Protein AF-A0A852UVC8-F1 (afdb_monomer)

Secondary structure (DSSP, 8-state):
----------HHHHHHHHHHHSTTEEEEEETTTTEEEEEESS--SS---EEESSHHHHHHHHHHHHHHHHHHTTS---

Solvent-accessible surface area (backbone atoms only — not comparable to full-atom values): 4729 Å² total; per-residue (Å²): 133,85,80,76,70,80,80,63,85,48,60,59,58,43,21,51,54,51,27,74,75,36,85,59,43,51,46,41,54,36,82,92,75,58,27,37,39,38,37,55,70,81,50,88,73,86,59,69,67,49,73,24,73,43,72,70,58,38,53,51,54,52,52,52,51,56,50,51,53,59,49,60,73,65,56,75,86,125

pLDDT: mean 87.31, std 15.04, range [39.69, 98.0]

Sequence (78 aa):
MTSEAPRSTDPDDLARALQASRPGWVVLWRPWARSFWAFPCWITDDPRPVEARRAGDLLSLMAETEAADAAHRREPVG

Foldseek 3Di:
DPPPPPPDPDVQVLQVVLPVVDPQKRWGQDPVVCKIKIWGRPDPPPTDIDIDNDSVVNVVVVVVVVVVVVVVVPPDPD

Mean predicted aligned error: 6.59 Å

Organism: NCBI:txid1260955

Structure (mmCIF, N/CA/C/O backbone):
data_AF-A0A852UVC8-F1
#
_entry.id   AF-A0A852UVC8-F1
#
loop_
_atom_site.group_PDB
_atom_site.id
_atom_site.type_symbol
_atom_site.label_atom_id
_atom_site.label_alt_id
_atom_site.label_comp_id
_atom_site.label_asym_id
_atom_site.label_entity_id
_atom_site.label_seq_id
_atom_site.pdbx_PDB_ins_code
_atom_site.Cartn_x
_atom_site.Cartn_y
_atom_site.Cartn_z
_atom_site.occupancy
_atom_site.B_iso_or_equiv
_atom_site.auth_seq_id
_atom_site.auth_comp_id
_atom_site.auth_asym_id
_atom_site.auth_atom_id
_atom_site.pdbx_PDB_model_num
ATOM 1 N N . MET A 1 1 ? 7.719 23.792 -21.578 1.00 39.69 1 MET A N 1
ATOM 2 C CA . MET A 1 1 ? 8.332 22.456 -21.725 1.00 39.69 1 MET A CA 1
ATOM 3 C C . MET A 1 1 ? 7.556 21.498 -20.845 1.00 39.69 1 MET A C 1
ATOM 5 O O . MET A 1 1 ? 7.690 21.552 -19.631 1.00 39.69 1 MET A O 1
ATOM 9 N N . THR A 1 2 ? 6.659 20.718 -21.436 1.00 43.66 2 THR A N 1
ATOM 10 C CA . THR A 1 2 ? 5.882 19.693 -20.733 1.00 43.66 2 THR A CA 1
ATOM 11 C C . THR A 1 2 ? 6.827 18.525 -20.478 1.00 43.66 2 THR A C 1
ATOM 13 O O . THR A 1 2 ? 7.229 17.848 -21.419 1.00 43.66 2 THR A O 1
ATOM 16 N N . SER A 1 3 ? 7.268 18.354 -19.232 1.00 44.16 3 SER A N 1
ATOM 17 C CA . SER A 1 3 ? 8.087 17.206 -18.842 1.00 44.16 3 SER A CA 1
ATOM 18 C C . SER A 1 3 ? 7.166 15.987 -18.801 1.00 44.16 3 SER A C 1
ATOM 20 O O . SER A 1 3 ? 6.519 15.720 -17.790 1.00 44.16 3 SER A O 1
ATOM 22 N N . GLU A 1 4 ? 7.002 15.308 -19.937 1.00 49.25 4 GLU A N 1
ATOM 23 C CA . GLU A 1 4 ? 6.341 14.007 -19.973 1.00 49.25 4 GLU A CA 1
ATOM 24 C C . GLU A 1 4 ? 7.312 13.015 -19.330 1.00 49.25 4 GLU A C 1
ATOM 26 O O . GLU A 1 4 ? 8.269 12.561 -19.956 1.00 49.25 4 GLU A O 1
ATOM 31 N N . ALA A 1 5 ? 7.126 12.759 -18.032 1.00 53.59 5 ALA A N 1
ATOM 32 C CA . ALA A 1 5 ? 7.852 11.702 -17.347 1.00 53.59 5 ALA A CA 1
ATOM 33 C C . ALA A 1 5 ? 7.658 10.400 -18.144 1.00 53.59 5 ALA A C 1
ATOM 35 O O . ALA A 1 5 ? 6.520 10.113 -18.541 1.00 53.59 5 ALA A O 1
ATOM 36 N N . PRO A 1 6 ? 8.718 9.612 -18.403 1.00 51.56 6 PRO A N 1
ATOM 37 C CA . PRO A 1 6 ? 8.542 8.326 -19.052 1.00 51.56 6 PRO A CA 1
ATOM 38 C C . PRO A 1 6 ? 7.554 7.528 -18.203 1.00 51.56 6 PRO A C 1
ATOM 40 O O . PRO A 1 6 ? 7.783 7.314 -17.012 1.00 51.56 6 PRO A O 1
ATOM 43 N N . ARG A 1 7 ? 6.421 7.134 -18.797 1.00 62.69 7 ARG A N 1
ATOM 44 C CA . ARG A 1 7 ? 5.493 6.190 -18.170 1.00 62.69 7 ARG A CA 1
ATOM 45 C C . ARG A 1 7 ? 6.251 4.866 -18.071 1.00 62.69 7 ARG A C 1
ATOM 47 O O . ARG A 1 7 ? 6.230 4.082 -19.019 1.00 62.69 7 ARG A O 1
ATOM 54 N N . SER A 1 8 ? 7.014 4.679 -16.989 1.00 64.62 8 SER A N 1
ATOM 55 C CA . SER A 1 8 ? 7.812 3.469 -16.798 1.00 64.62 8 SER A CA 1
ATOM 56 C C . SER A 1 8 ? 6.864 2.280 -16.864 1.00 64.62 8 SER A C 1
ATOM 58 O O . SER A 1 8 ? 5.836 2.243 -16.188 1.00 64.62 8 SER A O 1
ATOM 60 N N . THR A 1 9 ? 7.161 1.361 -17.777 1.00 75.69 9 THR A N 1
ATOM 61 C CA . THR A 1 9 ? 6.375 0.136 -17.971 1.00 75.69 9 THR A CA 1
ATOM 62 C C . THR A 1 9 ? 6.843 -0.964 -17.015 1.00 75.69 9 THR A C 1
ATOM 64 O O . THR A 1 9 ? 6.217 -2.019 -16.938 1.00 75.69 9 THR A O 1
ATOM 67 N N . ASP A 1 10 ? 7.935 -0.714 -16.287 1.00 91.31 10 ASP A N 1
ATOM 68 C CA . ASP A 1 10 ? 8.470 -1.613 -15.281 1.00 91.31 10 ASP A CA 1
ATOM 69 C C . ASP A 1 10 ? 7.573 -1.605 -14.022 1.00 91.31 10 ASP A C 1
ATOM 71 O O . ASP A 1 10 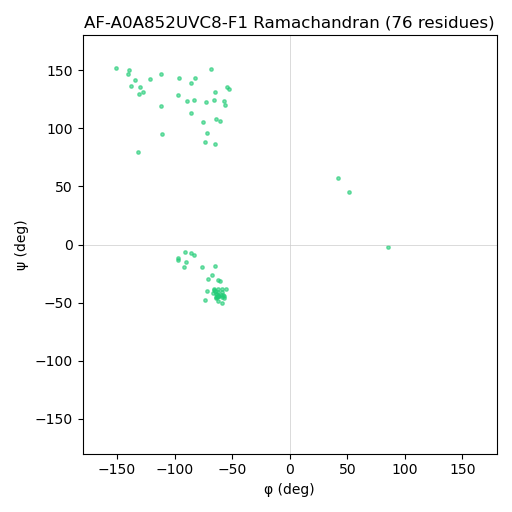? 7.315 -0.539 -13.447 1.00 91.31 10 ASP A O 1
ATOM 75 N N . PRO A 1 11 ? 7.051 -2.768 -13.590 1.00 92.69 11 PRO A N 1
ATOM 76 C CA . PRO A 1 11 ? 6.181 -2.843 -12.422 1.00 92.69 11 PRO A CA 1
ATOM 77 C C . PRO A 1 11 ? 6.845 -2.408 -11.109 1.00 92.69 11 PRO A C 1
ATOM 79 O O . PRO A 1 11 ? 6.153 -1.872 -10.244 1.00 92.69 11 PRO A O 1
ATOM 82 N N . ASP A 1 12 ? 8.154 -2.596 -10.939 1.00 94.62 12 ASP A N 1
ATOM 83 C CA . ASP A 1 12 ? 8.870 -2.172 -9.734 1.00 94.62 12 ASP A CA 1
ATOM 84 C C . ASP A 1 12 ? 9.007 -0.645 -9.681 1.00 94.62 12 ASP A C 1
ATOM 86 O O . ASP A 1 12 ? 8.800 -0.031 -8.630 1.00 94.62 12 ASP A O 1
ATOM 90 N N . ASP A 1 13 ? 9.274 0.002 -10.816 1.00 94.88 13 ASP A N 1
ATOM 91 C CA . ASP A 1 13 ? 9.261 1.467 -10.899 1.00 94.88 13 ASP A CA 1
ATOM 92 C C . ASP A 1 13 ? 7.871 2.049 -10.656 1.00 94.88 13 ASP A C 1
ATOM 94 O O . ASP A 1 13 ? 7.731 3.059 -9.960 1.00 94.88 13 ASP A O 1
ATOM 98 N N . LEU A 1 14 ? 6.831 1.399 -11.183 1.00 94.38 14 LEU A N 1
ATOM 99 C CA . LEU A 1 14 ? 5.456 1.811 -10.937 1.00 94.38 14 LEU A CA 1
ATOM 100 C C . LEU A 1 14 ? 5.092 1.662 -9.454 1.00 94.38 14 LEU A C 1
ATOM 102 O O . LEU A 1 14 ? 4.511 2.582 -8.884 1.00 94.38 14 LEU A O 1
ATOM 106 N N . ALA A 1 15 ? 5.487 0.565 -8.802 1.00 95.69 15 ALA A N 1
ATOM 107 C CA . ALA A 1 15 ? 5.304 0.383 -7.362 1.00 95.69 15 ALA A CA 1
ATOM 108 C C . ALA A 1 15 ? 6.014 1.483 -6.550 1.00 95.69 15 ALA A C 1
ATOM 110 O O . ALA A 1 15 ? 5.413 2.065 -5.645 1.00 95.69 15 ALA A O 1
ATOM 111 N N . ARG A 1 16 ? 7.254 1.843 -6.916 1.00 94.75 16 ARG A N 1
ATOM 112 C CA . ARG A 1 16 ? 7.996 2.953 -6.289 1.00 94.75 16 ARG A CA 1
ATOM 113 C C . ARG A 1 16 ? 7.306 4.303 -6.478 1.00 94.75 16 ARG A C 1
ATOM 115 O O . ARG A 1 16 ? 7.199 5.069 -5.521 1.00 94.75 16 ARG A O 1
ATOM 122 N N . ALA A 1 17 ? 6.819 4.594 -7.684 1.00 93.94 17 ALA A N 1
ATOM 123 C CA . ALA A 1 17 ? 6.091 5.827 -7.972 1.00 93.94 17 ALA A CA 1
ATOM 124 C C . ALA A 1 17 ? 4.781 5.914 -7.172 1.00 93.94 17 ALA A C 1
ATOM 126 O O . ALA A 1 17 ? 4.473 6.959 -6.595 1.00 93.94 17 ALA A O 1
ATOM 127 N N . LEU A 1 18 ? 4.043 4.802 -7.076 1.00 93.31 18 LEU A N 1
ATOM 128 C CA . LEU A 1 18 ? 2.841 4.699 -6.251 1.00 93.31 18 LEU A CA 1
ATOM 129 C C . LEU A 1 18 ? 3.152 4.986 -4.782 1.00 93.31 18 LEU A C 1
ATOM 131 O O . LEU A 1 18 ? 2.508 5.857 -4.197 1.00 93.31 18 LEU A O 1
ATOM 135 N N . GLN A 1 19 ? 4.170 4.327 -4.217 1.00 95.38 19 GLN A N 1
ATOM 136 C CA . GLN A 1 19 ? 4.594 4.547 -2.834 1.00 95.38 19 GLN A CA 1
ATOM 137 C C . GLN A 1 19 ? 4.956 6.014 -2.574 1.00 95.38 19 GLN A C 1
ATOM 139 O O . GLN A 1 19 ? 4.495 6.605 -1.601 1.00 95.38 19 GLN A O 1
ATOM 144 N N . ALA A 1 20 ? 5.736 6.631 -3.466 1.00 94.50 20 ALA A N 1
ATOM 145 C CA . ALA A 1 20 ? 6.138 8.031 -3.332 1.00 94.50 20 ALA A CA 1
ATOM 146 C C . ALA A 1 20 ? 4.939 8.999 -3.327 1.00 94.50 20 ALA A C 1
ATOM 148 O O . ALA A 1 20 ? 4.982 10.031 -2.662 1.00 94.50 20 ALA A O 1
ATOM 149 N N . SER A 1 21 ? 3.861 8.661 -4.041 1.00 93.00 21 SER A N 1
ATOM 150 C CA . SER A 1 21 ? 2.634 9.467 -4.096 1.00 93.00 21 SER A CA 1
ATOM 151 C C . SER A 1 21 ? 1.661 9.230 -2.933 1.00 93.00 21 SER A C 1
ATOM 153 O O . SER A 1 21 ? 0.680 9.963 -2.804 1.00 93.00 21 SER A O 1
ATOM 155 N N . ARG A 1 22 ? 1.901 8.213 -2.094 1.00 92.44 22 ARG A N 1
ATOM 156 C CA . ARG A 1 22 ? 0.977 7.746 -1.050 1.00 92.44 22 ARG A CA 1
ATOM 157 C C . ARG A 1 22 ? 1.704 7.583 0.294 1.00 92.44 22 ARG A C 1
ATOM 159 O O . ARG A 1 22 ? 2.064 6.466 0.668 1.00 92.44 22 ARG A O 1
ATOM 166 N N . PRO A 1 23 ? 1.933 8.685 1.035 1.00 92.12 23 PRO A N 1
ATOM 167 C CA . PRO A 1 23 ? 2.608 8.642 2.328 1.00 92.12 23 PRO A CA 1
ATOM 168 C C . PRO A 1 23 ? 1.931 7.675 3.298 1.00 92.12 23 PRO A C 1
ATOM 170 O O . PRO A 1 23 ? 0.713 7.689 3.429 1.00 92.12 23 PRO A O 1
ATOM 173 N N . GLY A 1 24 ? 2.736 6.867 3.989 1.00 94.06 24 GLY A N 1
ATOM 174 C CA . GLY A 1 24 ? 2.274 5.896 4.981 1.00 94.06 24 GLY A CA 1
ATOM 175 C C . GLY A 1 24 ? 1.848 4.539 4.408 1.00 94.06 24 GLY A C 1
ATOM 176 O O . GLY A 1 24 ? 1.511 3.651 5.182 1.00 94.06 24 GLY A O 1
ATOM 177 N N . TRP A 1 25 ? 1.891 4.355 3.090 1.00 97.31 25 TRP A N 1
ATOM 178 C CA . TRP A 1 25 ? 1.801 3.036 2.474 1.00 97.31 25 TRP A CA 1
ATOM 179 C C . TRP A 1 25 ? 3.193 2.485 2.177 1.00 97.31 25 TRP A C 1
ATOM 181 O O . TRP A 1 25 ? 4.079 3.214 1.732 1.00 97.31 25 TRP A O 1
ATOM 191 N N . VAL A 1 26 ? 3.360 1.176 2.343 1.00 96.75 26 VAL A N 1
ATOM 192 C CA . VAL A 1 26 ? 4.419 0.410 1.674 1.00 96.75 26 VAL A CA 1
ATOM 193 C C . VAL A 1 26 ? 3.807 -0.234 0.442 1.00 96.75 26 VAL A C 1
ATOM 195 O O . VAL A 1 26 ? 2.772 -0.887 0.559 1.00 96.75 26 VAL A O 1
ATOM 198 N N . VAL A 1 27 ? 4.429 -0.067 -0.726 1.00 97.69 27 VAL A N 1
ATOM 199 C CA . VAL A 1 27 ? 3.958 -0.644 -1.994 1.00 97.69 27 VAL A CA 1
ATOM 200 C C . VAL A 1 27 ? 5.089 -1.423 -2.646 1.00 97.69 27 VAL A C 1
ATOM 202 O O . VAL A 1 27 ? 6.202 -0.923 -2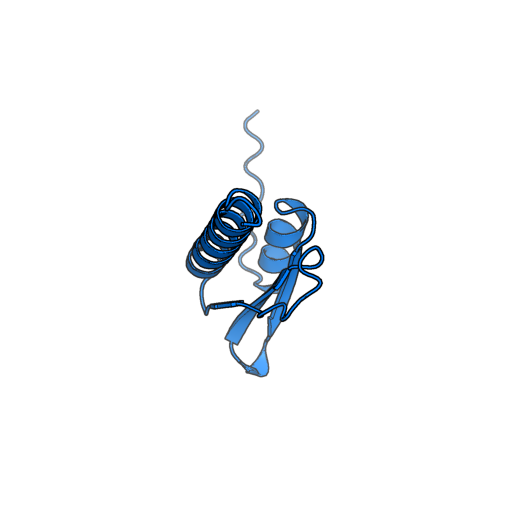.790 1.00 97.69 27 VAL A O 1
ATOM 205 N N . LEU A 1 28 ? 4.796 -2.650 -3.069 1.00 96.81 28 LEU A N 1
ATOM 206 C CA . LEU A 1 28 ? 5.759 -3.527 -3.724 1.00 96.81 28 LEU A CA 1
ATOM 207 C C . LEU A 1 28 ? 5.118 -4.309 -4.870 1.00 96.81 28 LEU A C 1
ATOM 209 O O . LEU A 1 28 ? 3.948 -4.694 -4.814 1.00 96.81 28 LEU A O 1
ATOM 213 N N . TRP A 1 29 ? 5.902 -4.564 -5.913 1.00 96.94 29 TRP A N 1
ATOM 214 C CA . TRP A 1 29 ? 5.558 -5.538 -6.939 1.00 96.94 29 TRP A CA 1
ATOM 215 C C . TRP A 1 29 ? 6.011 -6.934 -6.496 1.00 96.94 29 TRP A C 1
ATOM 217 O O . TRP A 1 29 ? 7.087 -7.101 -5.926 1.00 96.94 29 TRP A O 1
ATOM 227 N N . ARG A 1 30 ? 5.183 -7.954 -6.743 1.00 96.44 30 ARG A N 1
ATOM 228 C CA . ARG A 1 30 ? 5.485 -9.365 -6.458 1.00 96.44 30 ARG A CA 1
ATOM 229 C C . ARG A 1 30 ? 5.648 -10.115 -7.778 1.00 96.44 30 ARG A C 1
ATOM 231 O O . ARG A 1 30 ? 4.647 -10.601 -8.315 1.00 96.44 30 ARG A O 1
ATOM 238 N N . PRO A 1 31 ? 6.876 -10.289 -8.300 1.00 94.50 31 PRO A N 1
ATOM 239 C CA . PRO A 1 31 ? 7.093 -10.931 -9.596 1.00 94.50 31 PRO A CA 1
ATOM 240 C C . PRO A 1 31 ? 6.478 -12.333 -9.702 1.00 94.50 31 PRO A C 1
ATOM 242 O O . PRO A 1 31 ? 5.902 -12.679 -10.731 1.00 94.50 31 PRO A O 1
ATOM 245 N N . TRP A 1 32 ? 6.533 -13.119 -8.620 1.00 94.56 32 TRP A N 1
ATOM 246 C CA . TRP A 1 32 ? 6.001 -14.487 -8.582 1.00 94.56 32 TRP A CA 1
ATOM 247 C C . TRP A 1 32 ? 4.467 -14.558 -8.610 1.00 94.56 32 TRP A C 1
ATOM 249 O O . TRP A 1 32 ? 3.912 -15.526 -9.119 1.00 94.56 32 TRP A O 1
ATOM 259 N N . ALA A 1 33 ? 3.775 -13.546 -8.080 1.00 94.94 33 ALA A N 1
ATOM 260 C CA . ALA A 1 33 ? 2.310 -13.472 -8.072 1.00 94.94 33 ALA A CA 1
ATOM 261 C C . ALA A 1 33 ? 1.761 -12.624 -9.232 1.00 94.94 33 ALA A C 1
ATOM 263 O O . ALA A 1 33 ? 0.567 -12.673 -9.537 1.00 94.94 33 ALA A O 1
ATOM 264 N N . ARG A 1 34 ? 2.643 -11.870 -9.900 1.00 96.00 34 ARG A N 1
ATOM 265 C CA . ARG A 1 34 ? 2.311 -10.872 -10.921 1.00 96.00 34 ARG A CA 1
ATOM 266 C C . ARG A 1 34 ? 1.244 -9.893 -10.423 1.00 96.00 34 ARG A C 1
ATOM 268 O O . ARG A 1 34 ? 0.274 -9.601 -11.127 1.00 96.00 34 ARG A O 1
ATOM 275 N N . SER A 1 35 ? 1.427 -9.412 -9.199 1.00 97.56 35 SER A N 1
ATOM 276 C CA . SER A 1 35 ? 0.528 -8.477 -8.531 1.00 97.56 35 SER A CA 1
ATOM 277 C C . SER A 1 35 ? 1.297 -7.413 -7.758 1.00 97.56 35 SER A C 1
ATOM 279 O O . SER A 1 35 ? 2.407 -7.635 -7.271 1.00 97.56 35 SER A O 1
ATOM 281 N N . PHE A 1 36 ? 0.682 -6.242 -7.659 1.00 97.94 36 PHE A N 1
ATOM 282 C CA . PHE A 1 36 ? 1.063 -5.216 -6.710 1.00 97.94 36 PHE A CA 1
ATOM 283 C C . PHE A 1 36 ? 0.434 -5.526 -5.362 1.00 97.94 36 PHE A C 1
ATOM 285 O O . PHE A 1 36 ? -0.714 -5.965 -5.287 1.00 97.94 36 PHE A O 1
ATOM 292 N N . TRP A 1 37 ? 1.179 -5.243 -4.310 1.00 97.88 37 TRP A N 1
ATOM 293 C CA . TRP A 1 37 ? 0.764 -5.420 -2.933 1.00 97.88 37 TRP A CA 1
ATOM 294 C C . TRP A 1 37 ? 1.047 -4.129 -2.175 1.00 97.88 37 TRP A C 1
ATOM 296 O O . TRP A 1 37 ? 2.109 -3.528 -2.359 1.00 97.88 37 TRP A O 1
ATOM 306 N N . ALA A 1 38 ? 0.097 -3.692 -1.355 1.00 98.00 38 ALA A N 1
ATOM 307 C CA . ALA A 1 38 ? 0.223 -2.485 -0.558 1.00 98.00 38 ALA A CA 1
ATOM 308 C C . ALA A 1 38 ? -0.227 -2.724 0.884 1.00 98.00 38 ALA A C 1
ATOM 310 O O . ALA A 1 38 ? -1.204 -3.431 1.134 1.00 98.00 38 ALA A O 1
ATOM 311 N N . PHE A 1 39 ? 0.482 -2.112 1.829 1.00 96.50 39 PHE A N 1
ATOM 312 C CA . PHE A 1 39 ? 0.225 -2.243 3.260 1.00 96.50 39 PHE A CA 1
ATOM 313 C C . PHE A 1 39 ? 0.174 -0.874 3.947 1.00 96.50 39 PHE A C 1
ATOM 315 O O . PHE A 1 39 ? 1.105 -0.084 3.751 1.00 96.50 39 PHE A O 1
ATOM 322 N N . PRO A 1 40 ? -0.875 -0.582 4.739 1.00 96.06 40 PRO A N 1
ATOM 323 C CA . PRO A 1 40 ? -1.008 0.691 5.434 1.00 96.06 40 PRO A CA 1
ATOM 324 C C . PRO A 1 40 ? -0.211 0.669 6.744 1.00 96.06 40 PRO A C 1
ATOM 326 O O . PRO A 1 40 ? -0.422 -0.182 7.603 1.00 96.06 40 PRO A O 1
ATOM 329 N N . CYS A 1 41 ? 0.696 1.626 6.932 1.00 94.62 41 CYS A N 1
ATOM 330 C CA . CYS A 1 41 ? 1.580 1.677 8.101 1.00 94.62 41 CYS A CA 1
ATOM 331 C C . CYS A 1 41 ? 1.019 2.481 9.284 1.00 94.62 41 CYS A C 1
ATOM 333 O O . CYS A 1 41 ? 1.649 2.517 10.337 1.00 94.62 41 CYS A O 1
ATOM 335 N N . TRP A 1 42 ? -0.124 3.152 9.127 1.00 92.25 42 TRP A N 1
ATOM 336 C CA . TRP A 1 42 ? -0.764 3.934 10.195 1.00 92.25 42 TRP A CA 1
ATOM 337 C C . TRP A 1 42 ? -1.880 3.184 10.929 1.00 92.25 42 TRP A C 1
ATOM 339 O O . TRP A 1 42 ? -2.342 3.660 11.963 1.00 92.25 42 TRP A O 1
ATOM 349 N N . ILE A 1 43 ? -2.326 2.040 10.403 1.00 85.25 43 ILE A N 1
ATOM 350 C CA . ILE A 1 43 ? -3.348 1.207 11.040 1.00 85.25 43 ILE A CA 1
ATOM 351 C C . ILE A 1 43 ? -2.638 0.281 12.026 1.00 85.25 43 ILE A C 1
ATOM 353 O O . ILE A 1 43 ? -1.846 -0.573 11.632 1.00 85.25 43 ILE A O 1
ATOM 357 N N . THR A 1 44 ? -2.892 0.476 13.318 1.00 82.19 44 THR A N 1
ATOM 358 C CA . THR A 1 44 ? -2.260 -0.315 14.385 1.00 82.19 44 THR A CA 1
ATOM 359 C C . THR A 1 44 ? -3.073 -1.541 14.788 1.00 82.19 44 THR A C 1
ATOM 361 O O . THR A 1 44 ? -2.510 -2.455 15.383 1.00 82.19 44 THR A O 1
ATOM 364 N N . ASP A 1 45 ? -4.370 -1.564 14.474 1.00 81.75 45 ASP A N 1
ATOM 365 C CA . ASP A 1 45 ? -5.282 -2.672 14.770 1.00 81.75 45 ASP A CA 1
ATOM 366 C C . ASP A 1 45 ? -5.717 -3.352 13.461 1.00 81.75 45 ASP A C 1
ATOM 368 O O . ASP A 1 45 ? -6.247 -2.693 12.570 1.00 81.75 45 ASP A O 1
ATOM 372 N N . ASP A 1 46 ? -5.409 -4.644 13.324 1.00 82.56 46 ASP A N 1
ATOM 373 C CA . ASP A 1 46 ? -5.646 -5.485 12.134 1.00 82.56 46 ASP A CA 1
ATOM 374 C C . ASP A 1 46 ? -5.344 -4.807 10.769 1.00 82.56 46 ASP A C 1
ATOM 376 O O . ASP A 1 46 ? -6.225 -4.737 9.905 1.00 82.56 46 ASP A O 1
ATOM 380 N N . PRO A 1 47 ? -4.114 -4.301 10.509 1.00 85.12 47 PRO A N 1
ATOM 381 C CA . PRO A 1 47 ? -3.780 -3.722 9.210 1.00 85.12 47 PRO A CA 1
ATOM 382 C C . PRO A 1 47 ? -3.844 -4.787 8.112 1.00 85.12 47 PRO A C 1
ATOM 384 O O . PRO A 1 47 ? -2.975 -5.659 8.001 1.00 85.12 47 PRO A O 1
ATOM 387 N N . ARG A 1 48 ? -4.870 -4.704 7.260 1.00 90.19 48 ARG A N 1
ATOM 388 C CA . ARG A 1 48 ? -5.034 -5.630 6.138 1.00 90.19 48 ARG A CA 1
ATOM 389 C C . ARG A 1 48 ? -4.321 -5.110 4.897 1.00 90.19 48 ARG A C 1
ATOM 391 O O . ARG A 1 48 ? -4.629 -4.009 4.439 1.00 90.19 48 ARG A O 1
ATOM 398 N N . PRO A 1 49 ? -3.397 -5.889 4.313 1.00 94.44 49 PRO A N 1
ATOM 399 C CA . PRO A 1 49 ? -2.845 -5.533 3.024 1.00 94.44 49 PRO A CA 1
ATOM 400 C C . PRO A 1 49 ? -3.894 -5.659 1.923 1.00 94.44 49 PRO A C 1
ATOM 402 O O . PRO A 1 49 ? -4.772 -6.524 1.967 1.00 94.44 49 PRO A O 1
ATOM 405 N N . VAL A 1 50 ? -3.730 -4.840 0.892 1.00 96.94 50 VAL A N 1
ATOM 406 C CA . VAL A 1 50 ? -4.512 -4.906 -0.341 1.00 96.94 50 VAL A CA 1
ATOM 407 C C . VAL A 1 50 ? -3.622 -5.355 -1.495 1.00 96.94 50 VAL A C 1
ATOM 409 O O . VAL A 1 50 ? -2.425 -5.070 -1.535 1.00 96.94 50 VAL A O 1
ATOM 412 N N . GLU A 1 51 ? -4.199 -6.091 -2.440 1.00 97.94 51 GLU A N 1
ATOM 413 C CA . GLU A 1 51 ? -3.468 -6.681 -3.560 1.00 97.94 51 GLU A CA 1
ATOM 414 C C . GLU A 1 51 ? -4.267 -6.535 -4.855 1.00 97.94 51 GLU A C 1
ATOM 416 O O . GLU A 1 51 ? -5.469 -6.796 -4.885 1.00 97.94 51 GLU A O 1
ATOM 421 N N . ALA A 1 52 ? -3.593 -6.160 -5.945 1.00 98.00 52 ALA A N 1
ATOM 422 C CA . ALA A 1 52 ? -4.205 -6.099 -7.266 1.00 98.00 52 ALA A CA 1
ATOM 423 C C . ALA A 1 52 ? -3.195 -6.343 -8.392 1.00 98.00 52 ALA A C 1
ATOM 425 O O . ALA A 1 52 ? -2.012 -6.033 -8.288 1.00 98.00 52 ALA A O 1
ATOM 426 N N . ARG A 1 53 ? -3.663 -6.869 -9.529 1.00 96.12 53 ARG A N 1
ATOM 427 C CA . ARG A 1 53 ? -2.802 -7.123 -10.703 1.00 96.12 53 ARG A CA 1
ATOM 428 C C . ARG A 1 53 ? -2.456 -5.866 -11.497 1.00 96.12 53 ARG A C 1
ATOM 430 O O . ARG A 1 53 ? -1.512 -5.886 -12.282 1.00 96.12 53 ARG A O 1
ATOM 437 N N . ARG A 1 54 ? -3.225 -4.789 -11.331 1.00 95.19 54 ARG A N 1
ATOM 438 C CA . ARG A 1 54 ? -3.019 -3.509 -12.016 1.00 95.19 54 ARG A CA 1
ATOM 439 C C . ARG A 1 54 ? -2.822 -2.408 -10.986 1.00 95.19 54 ARG A C 1
ATOM 441 O O . ARG A 1 54 ? -3.511 -2.375 -9.973 1.00 95.19 54 ARG A O 1
ATOM 448 N N . ALA A 1 55 ? -1.930 -1.474 -11.294 1.00 94.25 55 ALA A N 1
ATOM 449 C CA . ALA A 1 55 ? -1.653 -0.320 -10.444 1.00 94.25 55 ALA A CA 1
ATOM 450 C C . ALA A 1 55 ? -2.889 0.558 -10.191 1.00 94.25 55 ALA A C 1
ATOM 452 O O . ALA A 1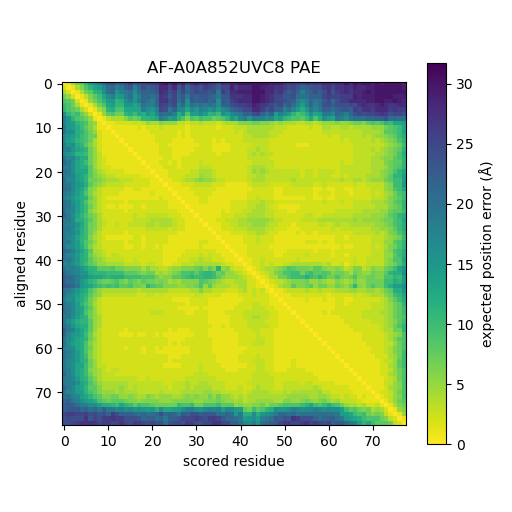 55 ? -3.075 1.037 -9.079 1.00 94.25 55 ALA A O 1
ATOM 453 N N . GLY A 1 56 ? -3.744 0.744 -11.204 1.00 95.25 56 GLY A N 1
ATOM 454 C CA . GLY A 1 56 ? -4.992 1.501 -11.055 1.00 95.25 56 GLY A CA 1
ATOM 455 C C . GLY A 1 56 ? -5.948 0.861 -1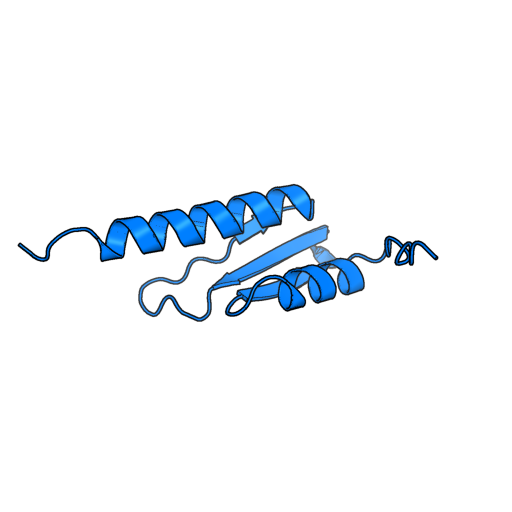0.047 1.00 95.25 56 GLY A C 1
ATOM 456 O O . GLY A 1 56 ? -6.462 1.547 -9.173 1.00 95.25 56 GLY A O 1
ATOM 457 N N . ASP A 1 57 ? -6.107 -0.460 -10.115 1.00 97.38 57 ASP A N 1
ATOM 458 C CA . ASP A 1 57 ? -6.962 -1.205 -9.186 1.00 97.38 57 ASP A CA 1
ATOM 459 C C . ASP A 1 57 ? -6.392 -1.152 -7.756 1.00 97.38 57 ASP A C 1
ATOM 461 O O . ASP A 1 57 ? -7.134 -0.961 -6.796 1.00 97.38 57 ASP A O 1
ATOM 465 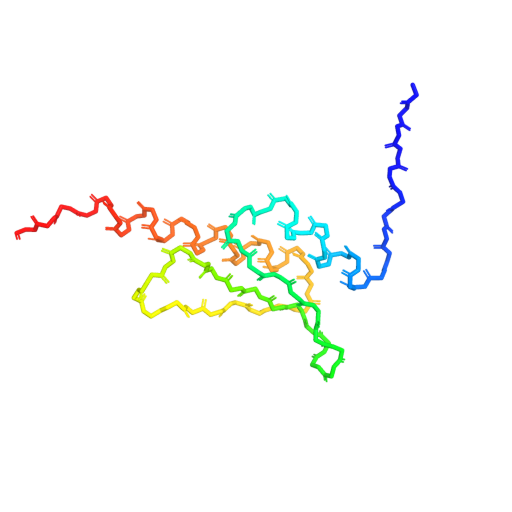N N . LEU A 1 58 ? -5.062 -1.243 -7.607 1.00 97.50 58 LEU A N 1
ATOM 466 C CA . LEU A 1 58 ? -4.400 -1.085 -6.308 1.00 97.50 58 LEU A CA 1
ATOM 467 C C . LEU A 1 58 ? -4.654 0.308 -5.714 1.00 97.50 58 LEU A C 1
ATOM 469 O O . LEU A 1 58 ? -4.975 0.421 -4.536 1.00 97.50 58 LEU A O 1
ATOM 473 N N . LEU A 1 59 ? -4.545 1.361 -6.530 1.00 96.25 59 LEU A N 1
ATOM 474 C CA . LEU A 1 59 ? -4.809 2.740 -6.111 1.00 96.25 59 LEU A CA 1
ATOM 475 C C . LEU A 1 59 ? -6.237 2.927 -5.592 1.00 96.25 59 LEU A C 1
ATOM 477 O O . LEU A 1 59 ? -6.427 3.638 -4.604 1.00 96.25 59 LEU A O 1
ATOM 481 N N . SER A 1 60 ? -7.221 2.304 -6.243 1.00 97.00 60 SER A N 1
ATOM 482 C CA . SER A 1 60 ? -8.610 2.317 -5.779 1.00 97.00 60 SER A CA 1
ATOM 483 C C . SER A 1 60 ? -8.747 1.645 -4.414 1.00 97.00 60 SER A C 1
ATOM 485 O O . SER A 1 60 ? -9.272 2.264 -3.493 1.00 97.00 60 SER A O 1
ATOM 487 N N . LEU A 1 61 ? -8.180 0.446 -4.235 1.00 97.69 61 LEU A N 1
ATOM 488 C CA . LEU A 1 61 ? -8.223 -0.277 -2.956 1.00 97.69 61 LEU A CA 1
ATOM 489 C C . LEU A 1 61 ? -7.525 0.484 -1.815 1.00 97.69 61 LEU A C 1
ATOM 491 O O . LEU A 1 61 ? -8.002 0.487 -0.679 1.00 97.69 61 LEU A O 1
ATOM 495 N N . MET A 1 62 ? -6.408 1.156 -2.104 1.00 96.88 62 MET A N 1
ATOM 496 C CA 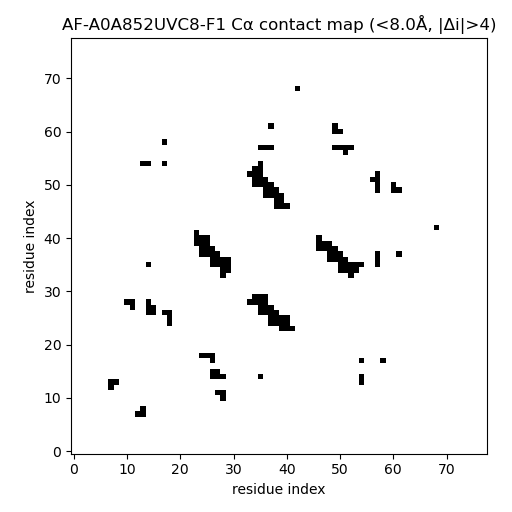. MET A 1 62 ? -5.717 2.007 -1.128 1.00 96.88 62 MET A CA 1
ATOM 497 C C . MET A 1 62 ? -6.600 3.187 -0.700 1.00 96.88 62 MET A C 1
ATOM 499 O O . MET A 1 62 ? -6.735 3.458 0.491 1.00 96.88 62 MET A O 1
ATOM 503 N N . ALA A 1 63 ? -7.245 3.863 -1.656 1.00 95.69 63 ALA A N 1
ATOM 504 C CA . ALA A 1 63 ? -8.146 4.979 -1.367 1.00 95.69 63 ALA A CA 1
ATOM 505 C C . ALA A 1 63 ? -9.399 4.541 -0.586 1.00 95.69 63 ALA A C 1
ATOM 507 O O . ALA A 1 63 ? -9.838 5.245 0.321 1.00 95.69 63 ALA A O 1
ATOM 508 N N . GLU A 1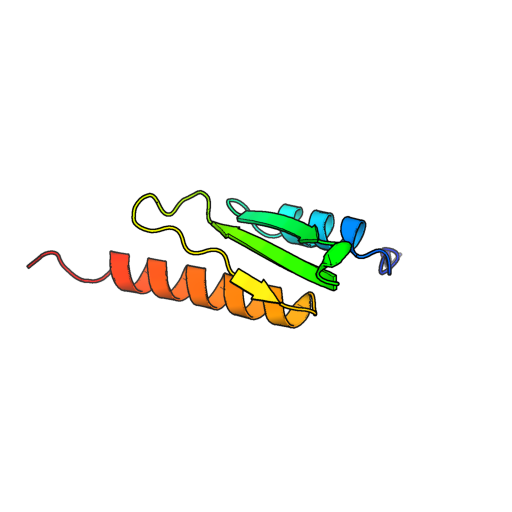 64 ? -9.957 3.371 -0.899 1.00 95.75 64 GLU A N 1
ATOM 509 C CA . GLU A 1 64 ? -11.065 2.776 -0.143 1.00 95.75 64 GLU A CA 1
ATOM 510 C C . GLU A 1 64 ? -10.655 2.466 1.302 1.00 95.75 64 GLU A C 1
ATOM 512 O O . GLU A 1 64 ?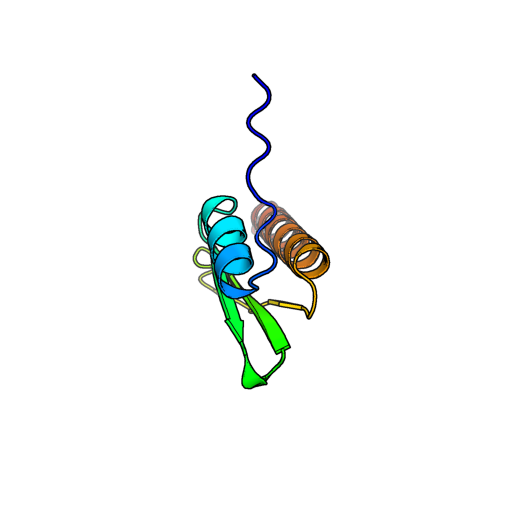 -11.403 2.761 2.232 1.00 95.75 64 GLU A O 1
ATOM 517 N N . THR A 1 65 ? -9.440 1.949 1.502 1.00 94.69 65 THR A N 1
ATOM 518 C CA . THR A 1 65 ? -8.888 1.675 2.838 1.00 94.69 65 THR A CA 1
ATOM 519 C C . THR A 1 65 ? -8.707 2.962 3.647 1.00 94.69 65 THR A C 1
ATOM 521 O O . THR A 1 65 ? -9.112 3.027 4.807 1.00 94.69 65 THR A O 1
ATOM 524 N N . GLU A 1 66 ? -8.153 4.012 3.033 1.00 93.56 66 GLU A N 1
ATOM 525 C CA . GLU A 1 66 ? -8.033 5.346 3.642 1.00 93.56 66 GLU A CA 1
ATOM 526 C C . GLU A 1 66 ? -9.407 5.911 4.044 1.00 93.56 66 GLU A C 1
ATOM 528 O O . GLU A 1 66 ? -9.564 6.460 5.137 1.00 93.56 66 GLU A O 1
ATOM 533 N N . ALA A 1 67 ? -10.415 5.762 3.179 1.00 93.12 67 ALA A N 1
ATOM 534 C CA . ALA A 1 67 ? -11.773 6.225 3.444 1.00 93.12 67 ALA A CA 1
ATOM 535 C C . ALA A 1 67 ? -12.447 5.441 4.583 1.00 93.12 67 ALA A C 1
ATOM 537 O O . ALA A 1 67 ? -13.100 6.050 5.432 1.00 93.12 67 ALA A O 1
ATOM 538 N N . ALA A 1 68 ? -12.267 4.119 4.625 1.00 90.62 68 ALA A N 1
ATOM 539 C CA . ALA A 1 68 ? -12.809 3.258 5.672 1.00 90.62 68 ALA A CA 1
ATOM 540 C C . ALA A 1 68 ? -12.215 3.590 7.051 1.00 90.62 68 ALA A C 1
ATOM 542 O O . ALA A 1 68 ? -12.964 3.770 8.010 1.00 90.62 68 ALA A O 1
ATOM 543 N N . ASP A 1 69 ? -10.893 3.768 7.144 1.00 89.69 69 ASP A N 1
ATOM 544 C CA . ASP A 1 69 ? -10.223 4.218 8.373 1.00 89.69 69 ASP A CA 1
ATOM 545 C C . ASP A 1 69 ? -10.743 5.591 8.831 1.00 89.69 69 ASP A C 1
ATOM 547 O O . ASP A 1 69 ? -11.067 5.806 10.003 1.00 89.69 69 ASP A O 1
ATOM 551 N N . ALA A 1 70 ? -10.877 6.531 7.893 1.00 87.88 70 ALA A N 1
ATOM 552 C CA . ALA A 1 70 ? -11.361 7.870 8.192 1.00 87.88 70 ALA A CA 1
ATOM 553 C C . ALA A 1 70 ? -12.841 7.894 8.616 1.00 87.88 70 ALA A C 1
ATOM 555 O O . ALA A 1 70 ? -13.251 8.828 9.312 1.00 87.88 70 ALA A O 1
ATOM 556 N N . ALA A 1 71 ? -13.645 6.922 8.180 1.00 88.44 71 ALA A N 1
ATOM 557 C CA . ALA A 1 71 ? -15.012 6.725 8.650 1.00 88.44 71 ALA A CA 1
ATOM 558 C C . ALA A 1 71 ? -15.017 6.136 10.065 1.00 88.44 71 ALA A C 1
ATOM 560 O O . ALA A 1 71 ? -15.663 6.703 10.941 1.00 88.44 71 ALA A O 1
ATOM 561 N N . HIS A 1 72 ? -14.220 5.093 10.310 1.00 85.31 72 HIS A N 1
ATOM 562 C CA . HIS A 1 72 ? -14.097 4.462 11.624 1.00 85.31 72 HIS A CA 1
ATOM 563 C C . HIS A 1 72 ? -13.668 5.457 12.715 1.00 85.31 72 HIS A C 1
ATOM 565 O O . HIS A 1 72 ? -14.291 5.539 13.768 1.00 85.31 72 HIS A O 1
ATOM 571 N N . ARG A 1 73 ? -12.674 6.316 12.443 1.00 82.44 73 ARG A N 1
ATOM 572 C CA . ARG A 1 73 ? -12.228 7.360 13.389 1.00 82.44 73 ARG A CA 1
ATOM 573 C C . ARG A 1 73 ? -13.268 8.445 13.690 1.00 82.44 73 ARG A C 1
ATOM 575 O O . ARG A 1 73 ? -13.088 9.203 14.640 1.00 82.44 73 ARG A O 1
ATOM 582 N N . ARG A 1 74 ? -14.297 8.594 12.851 1.00 81.31 74 ARG A N 1
ATOM 583 C CA . ARG 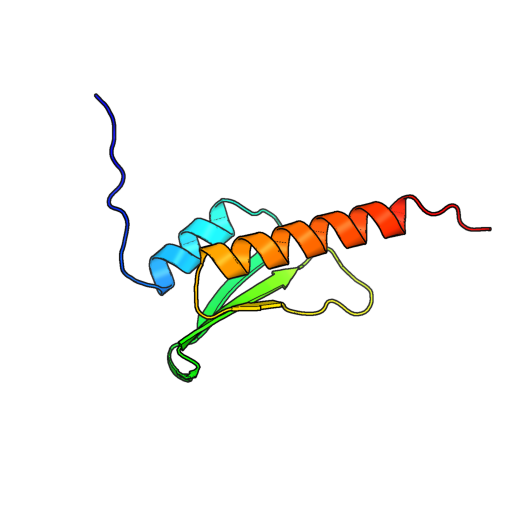A 1 74 ? -15.374 9.579 13.043 1.00 81.31 74 ARG A CA 1
ATOM 584 C C . ARG A 1 74 ? -16.540 9.031 13.852 1.00 81.31 74 ARG A C 1
ATOM 586 O O . ARG A 1 74 ? -17.372 9.828 14.283 1.00 81.31 74 ARG A O 1
ATOM 593 N N . GLU A 1 75 ? -16.625 7.718 14.036 1.00 72.19 75 GLU A N 1
ATOM 594 C CA . GLU A 1 75 ? -17.648 7.135 14.893 1.00 72.19 75 GLU A CA 1
ATOM 595 C C . GLU A 1 75 ? -17.377 7.573 16.343 1.00 72.19 75 GLU A C 1
ATOM 597 O O . GLU A 1 75 ? -16.258 7.412 16.837 1.00 72.19 75 GLU A O 1
ATOM 602 N N . PRO A 1 76 ? -18.348 8.201 17.029 1.00 55.28 76 PRO A N 1
ATOM 603 C CA . PRO A 1 76 ? -18.161 8.581 18.418 1.00 55.28 76 PRO A CA 1
ATOM 604 C C . PRO A 1 76 ? -18.012 7.309 19.254 1.00 55.28 76 PRO A C 1
ATOM 606 O O . PRO A 1 76 ? -18.826 6.393 19.143 1.00 55.28 76 PRO A O 1
ATOM 609 N N . VAL A 1 77 ? -16.984 7.265 20.105 1.00 64.00 77 VAL A N 1
ATOM 610 C CA . VAL A 1 77 ? -16.916 6.280 21.190 1.00 64.00 77 VAL A CA 1
ATOM 611 C C . VAL A 1 77 ? -18.133 6.540 22.078 1.00 64.00 77 VAL A C 1
ATOM 613 O O . VAL A 1 77 ? -18.201 7.582 22.733 1.00 64.00 77 VAL A O 1
ATOM 616 N N . GLY A 1 78 ? -19.127 5.655 21.983 1.00 57.28 78 GLY A N 1
ATOM 617 C CA . GLY A 1 78 ? -20.320 5.660 22.831 1.00 57.28 78 GLY A CA 1
ATOM 618 C C . GLY A 1 78 ? -20.006 5.334 24.282 1.00 57.28 78 GLY A C 1
ATOM 619 O O . GLY A 1 78 ? -18.985 4.651 24.531 1.00 57.28 78 GLY A O 1
#

Radius of gyration: 14.7 Å; Cα contacts (8 Å, |Δi|>4): 83; chains: 1; bounding box: 30×37×45 Å

Nearest PDB structures (foldseek):
  2ffg-assembly1_B  TM=6.501E-01  e=1.008E+00  Bacillus subtilis
  5nko-assembly1_B  TM=5.046E-01  e=2.917E+00  Staphylococcus aureus subsp. aureus NCTC 8325
  3k2t-assembly1_A  TM=3.331E-01  e=2.917E+00  Listeria monocytogenes
  8ttv-assembly1_A  TM=4.489E-01  e=5.668E+00  Homo sapiens